Protein AF-A0A5P9CSA2-F1 (afdb_monomer_lite)

Secondary structure (DSSP, 8-state):
-HHHHHHHHHH---HHHIIIIIIHHHHTPPPPSSHHHHHHHHHHHHHHHHHHHTTSSPPPHHHHHHHHHTS-HHHHHHHHHHHHHHTT--SPPP----SS-----HHHHHHHHHHHHHT-GGGTTS---TTS-HHHHHHHHHHHHHHHHHHHHHHHHHHHHH----SSS-GGG---

Organism: NCBI:txid2587862

Foldseek 3Di:
DVLVVVVCVVVVDALLCLQPVQQCVLVVHDQDPDPVVNVVVSVVSSVVSVCVVVVVDDDDPVSLVSSLRSDDPVSSVVSVCVVCVVVVNPDPDPDPDPDLAFDAPVVVLVVLVVQLVVLCVCCPVPDNDPPDDPVSVVSNVVSVVSNVVSVLVRQVSCCSNPVDQDDPHGSVVDDD

Radius of gyration: 23.08 Å; chains: 1; bounding box: 50×44×65 Å

pLDDT: mean 84.75, std 10.42, range [44.0, 93.94]

Sequence (176 aa):
MTVTRQFLTETHLSHQDFAVNLLAPKMGEIEPKDIVDWSRWVGAHKKRVQRYLSLELDMPLKLKWFWISALPNKYATLVKERLNAAQGYTLPLPVLSSCDSVVSGVPELLSASADIAKNLEPAYDGIYDEHDSLEASNKLIDSLLRSAVTYVEEARKVHNGTGATGSDFNVKDFKF

Structure (mmCIF, N/CA/C/O backbone):
data_AF-A0A5P9CSA2-F1
#
_entry.id   AF-A0A5P9CSA2-F1
#
loop_
_atom_site.group_PDB
_atom_site.id
_atom_site.type_symbol
_atom_site.label_atom_id
_atom_site.label_alt_id
_atom_site.label_comp_id
_atom_site.label_asym_id
_atom_site.label_entity_id
_atom_site.label_seq_id
_atom_site.pdbx_PDB_ins_code
_atom_site.Cartn_x
_atom_site.Cartn_y
_atom_site.Cartn_z
_atom_site.occupancy
_atom_site.B_iso_or_equiv
_atom_site.auth_seq_id
_atom_site.auth_comp_id
_atom_site.auth_asym_id
_atom_site.auth_atom_id
_atom_site.pdbx_PDB_model_num
ATOM 1 N N . MET A 1 1 ? -1.362 11.296 -11.277 1.00 76.06 1 MET A N 1
ATOM 2 C CA . MET A 1 1 ? 0.072 11.664 -11.378 1.00 76.06 1 MET A CA 1
ATOM 3 C C . MET A 1 1 ? 0.655 12.271 -10.103 1.00 76.06 1 MET A C 1
ATOM 5 O O . MET A 1 1 ? 1.862 12.193 -9.919 1.00 76.06 1 MET A O 1
ATOM 9 N N . THR A 1 2 ? -0.161 12.800 -9.185 1.00 82.31 2 THR A N 1
ATOM 10 C CA . THR A 1 2 ? 0.289 13.372 -7.899 1.00 82.31 2 THR A CA 1
ATOM 11 C C . THR A 1 2 ? 1.092 12.393 -7.033 1.00 82.31 2 THR A C 1
ATOM 13 O O . THR A 1 2 ? 2.118 12.775 -6.489 1.00 82.31 2 THR A O 1
ATOM 16 N N . VAL A 1 3 ? 0.691 11.116 -6.982 1.00 86.06 3 VAL A N 1
ATOM 17 C CA . VAL A 1 3 ? 1.393 10.071 -6.205 1.00 86.06 3 VAL A CA 1
ATOM 18 C C . VAL A 1 3 ? 2.797 9.788 -6.752 1.00 86.06 3 VAL A C 1
ATOM 20 O O . VAL A 1 3 ? 3.742 9.639 -5.989 1.00 86.06 3 VAL A O 1
ATOM 23 N N . THR A 1 4 ? 2.971 9.765 -8.079 1.00 84.94 4 THR A N 1
ATOM 24 C CA . THR A 1 4 ? 4.303 9.594 -8.682 1.00 84.94 4 THR A CA 1
ATOM 25 C C . THR A 1 4 ? 5.195 10.805 -8.426 1.00 84.94 4 THR A C 1
ATOM 27 O O . THR A 1 4 ? 6.379 10.632 -8.176 1.00 84.94 4 THR A O 1
ATOM 30 N N . ARG A 1 5 ? 4.645 12.028 -8.426 1.00 85.31 5 ARG A N 1
ATOM 31 C CA . ARG A 1 5 ? 5.413 13.226 -8.047 1.00 85.31 5 ARG A CA 1
ATOM 32 C C . ARG A 1 5 ? 5.885 13.147 -6.596 1.00 85.31 5 ARG A C 1
ATOM 34 O O . ARG A 1 5 ? 7.057 13.382 -6.347 1.00 85.31 5 ARG A O 1
ATOM 41 N N . GLN A 1 6 ? 5.003 12.742 -5.682 1.00 87.88 6 GLN A N 1
ATOM 42 C CA . GLN A 1 6 ? 5.350 12.519 -4.278 1.00 87.88 6 GLN A CA 1
ATOM 43 C C . GLN A 1 6 ? 6.488 11.500 -4.131 1.00 87.88 6 GLN A C 1
ATOM 45 O O . GLN A 1 6 ? 7.477 11.788 -3.467 1.00 87.88 6 GLN A O 1
ATOM 50 N N . PHE A 1 7 ? 6.399 10.358 -4.818 1.00 89.56 7 PHE A N 1
ATOM 51 C CA . PHE A 1 7 ? 7.466 9.355 -4.836 1.00 89.56 7 PHE A CA 1
ATOM 52 C C . PHE A 1 7 ? 8.818 9.936 -5.277 1.00 89.56 7 PHE A C 1
ATOM 54 O O . PHE A 1 7 ? 9.828 9.708 -4.615 1.00 89.56 7 PHE A O 1
ATOM 61 N N . LEU A 1 8 ? 8.845 10.701 -6.372 1.00 88.69 8 LEU A N 1
ATOM 62 C CA . LEU A 1 8 ? 10.081 11.294 -6.893 1.00 88.69 8 LEU A CA 1
ATOM 63 C C . LEU A 1 8 ? 10.660 12.347 -5.939 1.00 88.69 8 LEU A C 1
ATOM 65 O O . LEU A 1 8 ? 11.875 12.449 -5.806 1.00 88.69 8 LEU A O 1
ATOM 69 N N . THR A 1 9 ? 9.805 13.094 -5.237 1.00 88.56 9 THR A N 1
ATOM 70 C CA . THR A 1 9 ? 10.233 14.048 -4.208 1.00 88.56 9 THR A CA 1
ATOM 71 C C . THR A 1 9 ? 10.804 13.347 -2.975 1.00 88.56 9 THR A C 1
ATOM 73 O O . THR A 1 9 ? 11.859 13.753 -2.504 1.00 88.56 9 THR A O 1
ATOM 76 N N . GLU A 1 10 ? 10.155 12.289 -2.477 1.00 88.88 10 GLU A N 1
ATOM 77 C CA . GLU A 1 10 ? 10.590 11.555 -1.274 1.00 88.88 10 GLU A CA 1
ATOM 78 C C . GLU A 1 10 ? 11.867 10.733 -1.502 1.00 88.88 10 GLU A C 1
ATOM 80 O O . GLU A 1 10 ? 12.659 10.552 -0.584 1.00 88.88 10 GLU A O 1
ATOM 85 N N . THR A 1 11 ? 12.077 10.225 -2.718 1.00 86.12 11 THR A N 1
ATOM 86 C CA . THR A 1 11 ? 13.238 9.375 -3.048 1.00 86.12 11 THR A CA 1
ATOM 87 C C . THR A 1 11 ? 14.378 10.119 -3.734 1.00 86.12 11 THR A C 1
ATOM 89 O O . THR A 1 11 ? 15.417 9.520 -3.999 1.00 86.12 11 THR A O 1
ATOM 92 N N . HIS A 1 12 ? 14.188 11.406 -4.043 1.00 86.38 12 HIS A N 1
ATOM 93 C CA . HIS A 1 12 ? 15.123 12.236 -4.811 1.00 86.38 12 HIS A CA 1
ATOM 94 C C . HIS A 1 12 ? 15.527 11.653 -6.178 1.00 86.38 12 HIS A C 1
ATOM 96 O O . HIS A 1 12 ? 16.536 12.056 -6.757 1.00 86.38 12 HIS A O 1
ATOM 102 N N . LEU A 1 13 ? 14.731 10.729 -6.723 1.00 88.12 13 LEU A N 1
ATOM 103 C CA . LEU A 1 13 ? 14.958 10.170 -8.050 1.00 88.12 13 LEU A CA 1
ATOM 104 C C . LEU A 1 13 ? 14.627 11.199 -9.127 1.00 88.12 13 LEU A C 1
ATOM 106 O O . LEU A 1 13 ? 13.591 11.872 -9.088 1.00 88.12 13 LEU A O 1
ATOM 110 N N . SER A 1 14 ? 15.484 11.291 -10.142 1.00 89.62 14 SER A N 1
ATOM 111 C CA . SER A 1 14 ? 15.210 12.167 -11.270 1.00 89.62 14 SER A CA 1
ATOM 112 C C . SER A 1 14 ? 14.132 11.574 -12.186 1.00 89.62 14 SER A C 1
ATOM 114 O O . SER A 1 14 ? 13.895 10.364 -12.238 1.00 89.62 14 SER A O 1
ATOM 116 N N . HIS A 1 15 ? 13.496 12.431 -12.991 1.00 87.19 15 HIS A N 1
ATOM 117 C CA . HIS A 1 15 ? 12.570 11.975 -14.038 1.00 87.19 15 HIS A CA 1
ATOM 118 C C . HIS A 1 15 ? 13.246 11.023 -15.032 1.00 87.19 15 HIS A C 1
ATOM 120 O O . HIS A 1 15 ? 12.581 10.164 -15.605 1.00 87.19 15 HIS A O 1
ATOM 126 N N . GLN A 1 16 ? 14.551 11.197 -15.248 1.00 88.75 16 GLN A N 1
ATOM 127 C CA . GLN A 1 16 ? 15.340 10.332 -16.112 1.00 88.75 16 GLN A CA 1
ATOM 128 C C . GLN A 1 16 ? 15.488 8.943 -15.495 1.00 88.75 16 GLN A C 1
ATOM 130 O O . GLN A 1 16 ? 15.208 7.962 -16.177 1.00 88.75 16 GLN A O 1
ATOM 135 N N . ASP A 1 17 ? 15.847 8.865 -14.214 1.00 89.56 17 ASP A N 1
ATOM 136 C CA . ASP A 1 17 ? 16.033 7.586 -13.521 1.00 89.56 17 ASP A CA 1
ATOM 137 C C . ASP A 1 17 ? 14.734 6.792 -13.481 1.00 89.56 17 ASP A C 1
ATOM 139 O O . ASP A 1 17 ? 14.720 5.596 -13.758 1.00 89.56 17 ASP A O 1
ATOM 143 N N . PHE A 1 18 ? 13.611 7.465 -13.229 1.00 91.75 18 PHE A N 1
ATOM 144 C CA . PHE A 1 18 ? 12.307 6.821 -13.308 1.00 91.75 18 PHE A CA 1
ATOM 145 C C . PHE A 1 18 ? 11.988 6.325 -14.722 1.00 91.75 18 PHE A C 1
ATOM 147 O O . PHE A 1 18 ? 11.533 5.196 -14.897 1.00 91.75 18 PHE A O 1
ATOM 154 N N . ALA A 1 19 ? 12.230 7.148 -15.744 1.00 90.38 19 ALA A N 1
ATOM 155 C CA . ALA A 1 19 ? 11.899 6.796 -17.119 1.00 90.38 19 ALA A CA 1
ATOM 156 C C . ALA A 1 19 ? 12.729 5.613 -17.640 1.00 90.38 19 ALA A C 1
ATOM 158 O O . ALA A 1 19 ? 12.184 4.726 -18.293 1.00 90.38 19 ALA A O 1
ATOM 159 N N . VAL A 1 20 ? 14.027 5.607 -17.338 1.00 91.50 20 VAL A N 1
ATOM 160 C CA . VAL A 1 20 ? 15.002 4.660 -17.887 1.00 91.50 20 VAL A CA 1
ATOM 161 C C . VAL A 1 20 ? 15.133 3.412 -17.024 1.00 91.50 20 VAL A C 1
ATOM 163 O O . VAL A 1 20 ? 15.063 2.310 -17.551 1.00 91.50 20 VAL A O 1
ATOM 166 N N . ASN A 1 21 ? 15.273 3.560 -15.706 1.00 89.88 21 ASN A N 1
ATOM 167 C CA . ASN A 1 21 ? 15.612 2.434 -14.831 1.00 89.88 21 ASN A CA 1
ATOM 168 C C . ASN A 1 21 ? 14.375 1.714 -14.284 1.00 89.88 21 ASN A C 1
ATOM 170 O O . ASN A 1 21 ? 14.453 0.542 -13.926 1.00 89.88 21 ASN A O 1
ATOM 174 N N . LEU A 1 22 ? 13.230 2.402 -14.201 1.00 90.50 22 LEU A N 1
ATOM 175 C CA . LEU A 1 22 ? 12.007 1.836 -13.624 1.00 90.50 22 LEU A CA 1
ATOM 176 C C . LEU A 1 22 ? 10.943 1.558 -14.687 1.00 90.50 22 LEU A C 1
ATOM 178 O O . LEU A 1 22 ? 10.386 0.463 -14.722 1.00 90.50 22 LEU A O 1
ATOM 182 N N . LEU A 1 23 ? 10.654 2.522 -15.564 1.00 92.12 23 LEU A N 1
ATOM 183 C CA . LEU A 1 23 ? 9.537 2.425 -16.504 1.00 92.12 23 LEU A CA 1
ATOM 184 C C . LEU A 1 23 ? 9.876 1.647 -17.784 1.00 92.12 23 LEU A C 1
ATOM 186 O O . LEU A 1 23 ? 9.141 0.724 -18.139 1.00 92.12 23 LEU A O 1
ATOM 190 N N . ALA A 1 24 ? 10.963 2.000 -18.475 1.00 90.56 24 ALA A N 1
ATOM 191 C CA . ALA A 1 24 ? 11.343 1.376 -19.746 1.00 90.56 24 ALA A CA 1
ATOM 192 C C . ALA A 1 24 ? 11.477 -0.164 -19.676 1.00 90.56 24 ALA A C 1
ATOM 194 O O . ALA A 1 24 ? 10.921 -0.836 -20.553 1.00 90.56 24 ALA A O 1
ATOM 195 N N . PRO A 1 25 ? 12.065 -0.765 -18.617 1.00 90.50 25 PRO A N 1
ATOM 196 C CA . PRO A 1 25 ? 12.151 -2.220 -18.499 1.00 90.50 25 PRO A CA 1
ATOM 197 C C . PRO A 1 25 ? 10.776 -2.883 -18.377 1.00 90.50 25 PRO A C 1
ATOM 199 O O . PRO A 1 25 ? 10.548 -3.954 -18.932 1.00 90.50 25 PRO A O 1
ATOM 202 N N . LYS A 1 26 ? 9.820 -2.238 -17.693 1.00 89.88 26 LYS A N 1
ATOM 203 C CA . LYS A 1 26 ? 8.446 -2.754 -17.553 1.00 89.88 26 LYS A CA 1
ATOM 204 C C . LYS A 1 26 ? 7.666 -2.697 -18.860 1.00 89.88 26 LYS A C 1
ATOM 206 O O . LYS A 1 26 ? 6.758 -3.496 -19.058 1.00 89.88 26 LYS A O 1
ATOM 211 N N . MET A 1 27 ? 8.026 -1.774 -19.746 1.00 89.06 27 MET A N 1
ATOM 212 C CA . MET A 1 27 ? 7.468 -1.680 -21.094 1.00 89.06 27 MET A CA 1
ATOM 213 C C . MET A 1 27 ? 8.117 -2.660 -22.084 1.00 89.06 27 MET A C 1
ATOM 215 O O . MET A 1 27 ? 7.603 -2.810 -23.191 1.00 89.06 27 MET A O 1
ATOM 219 N N . GLY A 1 28 ? 9.217 -3.320 -21.699 1.00 86.88 28 GLY A N 1
ATOM 220 C CA . GLY A 1 28 ? 10.007 -4.170 -22.590 1.00 86.88 28 GLY A CA 1
ATOM 221 C C . GLY A 1 28 ? 10.794 -3.380 -23.638 1.00 86.88 28 GLY A C 1
ATOM 222 O O . GLY A 1 28 ? 11.083 -3.917 -24.706 1.00 86.88 28 GLY A O 1
ATOM 223 N N . GLU A 1 29 ? 11.100 -2.104 -23.377 1.00 88.12 29 GLU A N 1
ATOM 224 C CA . GLU A 1 29 ? 11.929 -1.311 -24.286 1.00 88.12 29 GLU A CA 1
ATOM 225 C C . GLU A 1 29 ? 13.392 -1.781 -24.220 1.00 88.12 29 GLU A C 1
ATOM 227 O O . GLU A 1 29 ? 13.920 -2.068 -23.145 1.00 88.12 29 GLU A O 1
ATOM 232 N N . ILE A 1 30 ? 14.036 -1.882 -25.384 1.00 86.44 30 ILE A N 1
ATOM 233 C CA . ILE A 1 30 ? 15.411 -2.375 -25.512 1.00 86.44 30 ILE A CA 1
ATOM 234 C C . ILE A 1 30 ? 16.368 -1.189 -25.431 1.00 86.44 30 ILE A C 1
ATOM 236 O O . ILE A 1 30 ? 16.251 -0.239 -26.206 1.00 86.44 30 ILE A O 1
ATOM 240 N N . GLU A 1 31 ? 17.331 -1.271 -24.516 1.00 87.44 31 GLU A N 1
ATOM 241 C CA . GLU A 1 31 ? 18.376 -0.262 -24.373 1.00 87.44 31 GLU A CA 1
ATOM 242 C C . GLU A 1 31 ? 19.346 -0.296 -25.576 1.00 87.44 31 GLU A C 1
ATOM 244 O O . GLU A 1 31 ? 19.844 -1.370 -25.940 1.00 87.44 31 GLU A O 1
ATOM 249 N N . PRO A 1 32 ? 19.632 0.856 -26.215 1.00 87.25 32 PRO A N 1
ATOM 250 C CA . PRO A 1 32 ? 20.616 0.932 -27.288 1.00 87.25 32 PRO A CA 1
ATOM 251 C C . PRO A 1 32 ? 22.033 0.641 -26.785 1.00 87.25 32 PRO A C 1
ATOM 253 O O . PRO A 1 32 ? 22.424 1.083 -25.709 1.00 87.25 32 PRO A O 1
ATOM 256 N N . LYS A 1 33 ? 22.831 -0.053 -27.605 1.00 85.69 33 LYS A N 1
ATOM 257 C CA . LYS A 1 33 ? 24.241 -0.350 -27.294 1.00 85.69 33 LYS A CA 1
ATOM 258 C C . LYS A 1 33 ? 25.202 0.777 -27.679 1.00 85.69 33 LYS A C 1
ATOM 260 O O . LYS A 1 33 ? 26.301 0.837 -27.138 1.00 85.69 33 LYS A O 1
ATOM 265 N N . ASP A 1 34 ? 24.812 1.624 -28.631 1.00 91.50 34 ASP A N 1
ATOM 266 C CA . ASP A 1 34 ? 25.615 2.771 -29.055 1.00 91.50 34 ASP A CA 1
ATOM 267 C C . ASP A 1 34 ? 25.341 3.998 -28.175 1.00 91.50 34 ASP A C 1
ATOM 269 O O . ASP A 1 34 ? 24.199 4.280 -27.813 1.00 91.50 34 ASP A O 1
ATOM 273 N N . ILE A 1 35 ? 26.393 4.754 -27.858 1.00 81.50 35 ILE A N 1
ATOM 274 C CA . ILE A 1 35 ? 26.361 5.891 -26.926 1.00 81.50 35 ILE A CA 1
ATOM 275 C C . ILE A 1 35 ? 25.501 7.038 -27.478 1.00 81.50 35 ILE A C 1
ATOM 277 O O . ILE A 1 35 ? 24.780 7.703 -26.725 1.00 81.50 35 ILE A O 1
ATOM 281 N N . VAL A 1 36 ? 25.552 7.281 -28.792 1.00 81.62 36 VAL A N 1
ATOM 282 C CA . VAL A 1 36 ? 24.782 8.361 -29.432 1.00 81.62 36 VAL A CA 1
ATOM 283 C C . VAL A 1 36 ? 23.290 8.039 -29.407 1.00 81.62 36 VAL A C 1
ATOM 285 O O . VAL A 1 36 ? 22.469 8.895 -29.055 1.00 81.62 36 VAL A O 1
ATOM 288 N N . ASP A 1 37 ? 22.939 6.795 -29.718 1.00 86.31 37 ASP A N 1
ATOM 289 C CA . ASP A 1 37 ? 21.558 6.324 -29.678 1.00 86.31 37 ASP A CA 1
ATOM 290 C C . ASP A 1 37 ? 21.029 6.202 -28.247 1.00 86.31 37 ASP A C 1
ATOM 292 O O . ASP A 1 37 ? 19.866 6.529 -27.999 1.00 86.31 37 ASP A O 1
ATOM 296 N N . TRP A 1 38 ? 21.886 5.852 -27.285 1.00 88.94 38 TRP A N 1
ATOM 297 C CA . TRP A 1 38 ? 21.549 5.837 -25.863 1.00 88.94 38 TRP A CA 1
ATOM 298 C C . TRP A 1 38 ? 21.103 7.219 -25.375 1.00 88.94 38 TRP A C 1
ATOM 300 O O . TRP A 1 38 ? 20.013 7.361 -24.823 1.00 88.94 38 TRP A O 1
ATOM 310 N N . SER A 1 39 ? 21.877 8.273 -25.655 1.00 87.81 39 SER A N 1
ATOM 311 C CA . SER A 1 39 ? 21.542 9.643 -25.230 1.00 87.81 39 SER A CA 1
ATOM 312 C C . SER A 1 39 ? 20.203 10.126 -25.809 1.00 87.81 39 SER A C 1
ATOM 314 O O . SER A 1 39 ? 19.368 10.707 -25.104 1.00 87.81 39 SER A O 1
ATOM 316 N N . ARG A 1 40 ? 19.939 9.821 -27.088 1.00 89.56 40 ARG A N 1
ATOM 317 C CA . ARG A 1 40 ? 18.655 10.130 -27.741 1.00 89.56 40 ARG A CA 1
ATOM 318 C C . ARG A 1 40 ? 17.500 9.355 -27.116 1.00 89.56 40 ARG A C 1
ATOM 320 O O . ARG A 1 40 ? 16.443 9.936 -26.857 1.00 89.56 40 ARG A O 1
ATOM 327 N N . TRP A 1 41 ? 17.703 8.068 -26.858 1.00 91.44 41 TRP A N 1
ATOM 328 C CA . TRP A 1 41 ? 16.710 7.190 -26.253 1.00 91.44 41 TRP A CA 1
ATOM 329 C C . TRP A 1 41 ? 16.346 7.645 -24.833 1.00 91.44 41 TRP A C 1
ATOM 331 O O . TRP A 1 41 ? 15.160 7.809 -24.529 1.00 91.44 41 TRP A O 1
ATOM 341 N N . VAL A 1 42 ? 17.342 7.981 -24.008 1.00 91.44 42 VAL A N 1
ATOM 342 C CA . VAL A 1 42 ? 17.152 8.556 -22.667 1.00 91.44 42 VAL A CA 1
ATOM 343 C C . VAL A 1 42 ? 16.376 9.874 -22.737 1.00 91.44 42 VAL A C 1
ATOM 345 O O . VAL A 1 42 ? 15.401 10.070 -22.004 1.00 91.44 42 VAL A O 1
ATOM 348 N N . GLY A 1 43 ? 16.760 10.776 -23.646 1.00 90.75 43 GLY A N 1
ATOM 349 C CA . GLY A 1 43 ? 16.085 12.061 -23.839 1.00 90.75 43 GLY A CA 1
ATOM 350 C C . GLY A 1 43 ? 14.608 11.907 -24.217 1.00 90.75 43 GLY A C 1
ATOM 351 O O . GLY A 1 43 ? 13.749 12.605 -23.667 1.00 90.75 43 GLY A O 1
ATOM 352 N N . ALA A 1 44 ? 14.292 10.958 -25.102 1.00 90.06 44 ALA A N 1
ATOM 353 C CA . ALA A 1 44 ? 12.921 10.657 -25.505 1.00 90.06 44 ALA A CA 1
ATOM 354 C C . ALA A 1 44 ? 12.074 10.140 -24.329 1.00 90.06 44 ALA A C 1
ATOM 356 O O . ALA A 1 44 ? 10.955 10.618 -24.117 1.00 90.06 44 ALA A O 1
ATOM 357 N N . HIS A 1 45 ? 12.622 9.224 -23.528 1.00 91.25 45 HIS A N 1
ATOM 358 C CA . HIS A 1 45 ? 11.963 8.648 -22.354 1.00 91.25 45 HIS A CA 1
ATOM 359 C C . HIS A 1 45 ? 11.702 9.680 -21.263 1.00 91.25 45 HIS A C 1
ATOM 361 O O . HIS A 1 45 ? 10.570 9.818 -20.788 1.00 91.25 45 HIS A O 1
ATOM 367 N N . LYS A 1 46 ? 12.721 10.474 -20.927 1.00 93.50 46 LYS A N 1
ATOM 368 C CA . LYS A 1 46 ? 12.611 11.581 -19.972 1.00 93.50 46 LYS A CA 1
ATOM 369 C C . LYS A 1 46 ? 11.526 12.570 -20.396 1.00 93.50 46 LYS A C 1
ATOM 371 O O . LYS A 1 46 ? 10.657 12.912 -19.594 1.00 93.50 46 LYS A O 1
ATOM 376 N N . LYS A 1 47 ? 11.535 13.002 -21.664 1.00 92.19 47 LYS A N 1
ATOM 377 C CA . LYS A 1 47 ? 10.547 13.955 -22.196 1.00 92.19 47 LYS A CA 1
ATOM 378 C C . LYS A 1 47 ? 9.135 13.371 -22.179 1.00 92.19 47 LYS A C 1
ATOM 380 O O . LYS A 1 47 ? 8.191 14.068 -21.820 1.00 92.19 47 LYS A O 1
ATOM 385 N N . ARG A 1 48 ? 8.982 12.090 -22.525 1.00 89.81 48 ARG A N 1
ATOM 386 C CA . ARG A 1 48 ? 7.697 11.379 -22.474 1.00 89.81 48 ARG A CA 1
ATOM 387 C C . ARG A 1 48 ? 7.131 11.358 -21.049 1.00 89.81 48 ARG A C 1
ATOM 389 O O . ARG A 1 48 ? 5.989 11.760 -20.851 1.00 89.81 48 ARG A O 1
ATOM 396 N N . VAL A 1 49 ? 7.933 10.957 -20.060 1.00 90.19 49 VAL A N 1
ATOM 397 C CA . VAL A 1 49 ? 7.546 10.961 -18.636 1.00 90.19 49 VAL A CA 1
ATOM 398 C C . VAL A 1 49 ? 7.173 12.364 -18.165 1.00 90.19 49 VAL A C 1
ATOM 400 O O . VAL A 1 49 ? 6.137 12.535 -17.524 1.00 90.19 49 VAL A O 1
ATOM 403 N N . GLN A 1 50 ? 7.964 13.375 -18.526 1.00 90.38 50 GLN A N 1
ATOM 404 C CA . GLN A 1 50 ? 7.699 14.761 -18.149 1.00 90.38 50 GLN A CA 1
ATOM 405 C C . GLN A 1 50 ? 6.337 15.250 -18.656 1.00 90.38 50 GLN A C 1
ATOM 407 O O . GLN A 1 50 ? 5.588 15.813 -17.864 1.00 90.38 50 GLN A O 1
ATOM 412 N N . ARG A 1 51 ? 5.986 14.971 -19.920 1.00 89.88 51 ARG A N 1
ATOM 413 C CA . ARG A 1 51 ? 4.690 15.357 -20.513 1.00 89.88 51 ARG A CA 1
ATOM 414 C C . ARG A 1 51 ? 3.495 14.708 -19.816 1.00 89.88 51 ARG A C 1
ATOM 416 O O . ARG A 1 51 ? 2.460 15.342 -19.640 1.00 89.88 51 ARG A O 1
ATOM 423 N N . TYR A 1 52 ? 3.633 13.455 -19.385 1.00 90.19 52 TYR A N 1
ATOM 424 C CA . TYR A 1 52 ? 2.585 12.793 -18.605 1.00 90.19 52 TYR A CA 1
ATOM 425 C C . TYR A 1 52 ? 2.466 13.363 -17.196 1.00 90.19 52 TYR A C 1
ATOM 427 O O . TYR A 1 52 ? 1.361 13.542 -16.687 1.00 90.19 52 TYR A O 1
ATOM 435 N N . LEU A 1 53 ? 3.595 13.661 -16.551 1.00 87.81 53 LEU A N 1
ATOM 436 C CA . LEU A 1 53 ? 3.586 14.267 -15.227 1.00 87.81 53 LEU A CA 1
ATOM 437 C C . LEU A 1 53 ? 2.989 15.674 -15.267 1.00 87.81 53 LEU A C 1
ATOM 439 O O . LEU A 1 53 ? 2.235 16.002 -14.350 1.00 87.81 53 LEU A O 1
ATOM 443 N N . SER A 1 54 ? 3.291 16.479 -16.293 1.00 86.75 54 SER A N 1
ATOM 444 C CA . SER A 1 54 ? 2.740 17.826 -16.500 1.00 86.75 54 SER A CA 1
ATOM 445 C C . SER A 1 54 ? 1.288 17.848 -16.976 1.00 86.75 54 SER A C 1
ATOM 447 O O . SER A 1 54 ? 0.709 18.925 -17.016 1.00 86.75 54 SER A O 1
ATOM 449 N N . LEU A 1 55 ? 0.685 16.683 -17.249 1.00 83.25 55 LEU A N 1
ATOM 450 C CA . LEU A 1 55 ? -0.674 16.549 -17.793 1.00 83.25 55 LEU A CA 1
ATOM 451 C C . LEU A 1 55 ? -0.839 17.186 -19.186 1.00 83.25 55 LEU A C 1
ATOM 453 O O . LEU A 1 55 ? -1.955 17.431 -19.624 1.00 83.25 55 LEU A O 1
ATOM 457 N N . GLU A 1 56 ? 0.261 17.416 -19.907 1.00 83.75 56 GLU A N 1
ATOM 458 C CA . GLU A 1 56 ? 0.233 17.870 -21.305 1.00 83.75 56 GLU A CA 1
ATOM 459 C C . GLU A 1 56 ? -0.237 16.778 -22.271 1.00 83.75 56 GLU A C 1
ATOM 461 O O . GLU A 1 56 ? -0.611 17.063 -23.408 1.00 83.75 5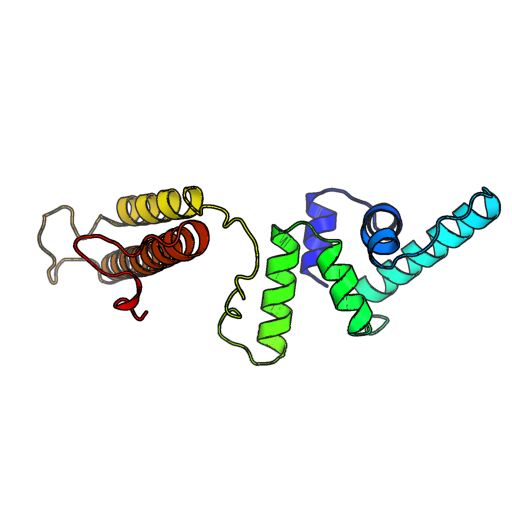6 GLU A O 1
ATOM 466 N N . LEU A 1 57 ? -0.136 15.514 -21.859 1.00 85.81 57 LEU A N 1
ATOM 467 C CA . LEU A 1 57 ? -0.549 14.367 -22.651 1.00 85.81 57 LEU A CA 1
ATOM 468 C C . LEU A 1 57 ? -1.345 13.400 -21.783 1.00 85.81 57 LEU A C 1
ATOM 470 O O . LEU A 1 57 ? -0.908 13.032 -20.690 1.00 85.81 57 LEU A O 1
ATOM 474 N N . ASP A 1 58 ? -2.468 12.927 -22.313 1.00 84.44 58 ASP A N 1
ATOM 475 C CA . ASP A 1 58 ? -3.219 11.852 -21.684 1.00 84.44 58 ASP A CA 1
ATOM 476 C C . ASP A 1 58 ? -2.477 10.526 -21.805 1.00 84.44 58 ASP A C 1
ATOM 478 O O . ASP A 1 58 ? -2.040 10.107 -22.878 1.00 84.44 58 ASP A O 1
ATOM 482 N N . MET A 1 59 ? -2.338 9.842 -20.672 1.00 87.31 59 MET A N 1
ATOM 483 C CA . MET A 1 59 ? -1.660 8.555 -20.625 1.00 87.31 59 MET A CA 1
ATOM 484 C C . MET A 1 59 ? -2.582 7.435 -21.124 1.00 87.31 59 MET A C 1
ATOM 486 O O . MET A 1 59 ? -3.638 7.214 -20.516 1.00 87.31 59 MET A O 1
ATOM 490 N N . PRO A 1 60 ? -2.176 6.654 -22.144 1.00 88.25 60 PRO A N 1
ATOM 491 C CA . PRO A 1 60 ? -2.926 5.480 -22.576 1.00 88.25 60 PRO A CA 1
ATOM 492 C C . PRO A 1 60 ? -3.095 4.467 -21.439 1.00 88.25 60 PRO A C 1
ATOM 494 O O . PRO A 1 60 ? -2.179 4.263 -20.640 1.00 88.25 60 PRO A O 1
ATOM 497 N N . LEU A 1 61 ? -4.234 3.771 -21.390 1.00 83.44 61 LEU A N 1
ATOM 498 C CA . LEU A 1 61 ? -4.540 2.824 -20.309 1.00 83.44 61 LEU A CA 1
ATOM 499 C C . LEU A 1 61 ? -3.477 1.725 -20.162 1.00 83.44 61 LEU A C 1
ATOM 501 O O . LEU A 1 61 ? -3.039 1.440 -19.052 1.00 83.44 61 LEU A O 1
ATOM 505 N N . LYS A 1 62 ? -3.003 1.157 -21.279 1.00 85.88 62 LYS A N 1
ATOM 506 C CA . LYS A 1 62 ? -1.926 0.153 -21.280 1.00 85.88 62 LYS A CA 1
ATOM 507 C C . LYS A 1 62 ? -0.661 0.674 -20.585 1.00 85.88 62 LYS A C 1
ATOM 509 O O . LYS A 1 62 ? -0.040 -0.044 -19.810 1.00 85.88 62 LYS A O 1
ATOM 514 N N . LEU A 1 63 ? -0.317 1.941 -20.819 1.00 88.25 63 LEU A N 1
ATOM 515 C CA . LEU A 1 63 ? 0.854 2.568 -20.216 1.00 88.25 63 LEU A CA 1
ATOM 516 C C . LEU A 1 63 ? 0.663 2.846 -18.720 1.00 88.25 63 LEU A C 1
ATOM 518 O O . LEU A 1 63 ? 1.622 2.714 -17.965 1.00 88.25 63 LEU A O 1
ATOM 522 N N . LYS A 1 64 ? -0.562 3.155 -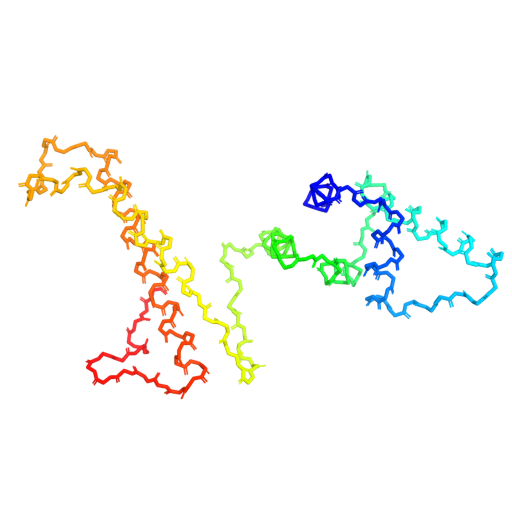18.272 1.00 89.25 64 LYS A N 1
ATOM 523 C CA . LYS A 1 64 ? -0.868 3.327 -16.840 1.00 89.25 64 LYS A CA 1
ATOM 524 C C . LYS A 1 64 ? -0.516 2.077 -16.034 1.00 89.25 64 LYS A C 1
ATOM 526 O O . LYS A 1 64 ? 0.027 2.199 -14.942 1.00 89.25 64 LYS A O 1
ATOM 531 N N . TRP A 1 65 ? -0.762 0.884 -16.573 1.00 89.00 65 TRP A N 1
ATOM 532 C CA . TRP A 1 65 ? -0.436 -0.367 -15.882 1.00 89.00 65 TRP A CA 1
ATOM 533 C C . TRP A 1 65 ? 1.069 -0.618 -15.779 1.00 89.00 65 TRP A C 1
ATOM 535 O O . TRP A 1 65 ? 1.549 -0.953 -14.695 1.00 89.00 65 TRP A O 1
ATOM 545 N N . PHE A 1 66 ? 1.829 -0.369 -16.850 1.00 91.81 66 PHE A N 1
ATOM 546 C CA . PHE A 1 66 ? 3.295 -0.421 -16.784 1.00 91.81 66 PHE A CA 1
ATOM 547 C C . PHE A 1 66 ? 3.847 0.602 -15.791 1.00 91.81 66 PHE A C 1
ATOM 549 O O . PHE A 1 66 ? 4.710 0.273 -14.981 1.00 91.81 66 PHE A O 1
ATOM 556 N N . TRP A 1 67 ? 3.278 1.806 -15.778 1.00 92.25 67 TRP A N 1
ATOM 557 C CA . TRP A 1 67 ? 3.635 2.858 -14.834 1.00 92.25 67 TRP A CA 1
ATOM 558 C C . TRP A 1 67 ? 3.390 2.455 -13.381 1.00 92.25 67 TRP A C 1
ATOM 560 O O . TRP A 1 67 ? 4.257 2.647 -12.535 1.00 92.25 67 TRP A O 1
ATOM 570 N N . ILE A 1 68 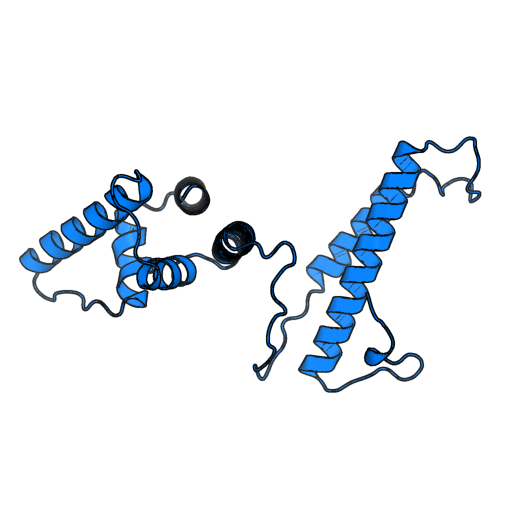? 2.234 1.857 -13.085 1.00 91.50 68 ILE A N 1
ATOM 571 C CA . ILE A 1 68 ? 1.916 1.335 -11.751 1.00 91.50 68 ILE A CA 1
ATOM 572 C C . ILE A 1 68 ? 2.908 0.235 -11.356 1.00 91.50 68 ILE A C 1
ATOM 574 O O . ILE A 1 68 ? 3.378 0.228 -10.224 1.00 91.50 68 ILE A O 1
ATOM 578 N N . SER A 1 69 ? 3.264 -0.664 -12.278 1.00 89.38 69 SER A N 1
ATOM 579 C CA . SER A 1 69 ? 4.218 -1.754 -12.015 1.00 89.38 69 SER A CA 1
ATOM 580 C C . SER A 1 69 ? 5.670 -1.296 -11.820 1.00 89.38 69 SER A C 1
ATOM 582 O O . SER A 1 69 ? 6.488 -2.053 -11.299 1.00 89.38 69 SER A O 1
ATOM 584 N N . ALA A 1 70 ? 5.996 -0.079 -12.260 1.00 91.38 70 ALA A N 1
ATOM 585 C CA . ALA A 1 70 ? 7.306 0.543 -12.090 1.00 91.38 70 ALA A CA 1
ATOM 586 C C . ALA A 1 70 ? 7.454 1.252 -10.730 1.00 91.38 70 ALA A C 1
ATOM 588 O O . ALA A 1 70 ? 8.560 1.631 -10.351 1.00 91.38 70 ALA A O 1
ATOM 589 N N . LEU A 1 71 ? 6.353 1.453 -9.997 1.00 90.31 71 LEU A N 1
ATOM 590 C CA . LEU A 1 71 ? 6.359 2.091 -8.683 1.00 90.31 71 LEU A CA 1
ATOM 591 C C . LEU A 1 71 ? 6.571 1.059 -7.563 1.00 90.31 71 LEU A C 1
ATOM 593 O O . LEU A 1 71 ? 6.080 -0.066 -7.667 1.00 90.31 71 LEU A O 1
ATOM 597 N N . PRO A 1 72 ? 7.215 1.442 -6.444 1.00 88.19 72 PRO A N 1
ATOM 598 C CA . PRO A 1 72 ? 7.244 0.607 -5.246 1.00 88.19 72 PRO A CA 1
ATOM 599 C C . PRO A 1 72 ? 5.832 0.331 -4.715 1.00 88.19 72 PRO A C 1
ATOM 601 O O . PRO A 1 72 ? 4.955 1.193 -4.826 1.00 88.19 72 PRO A O 1
ATOM 604 N N . ASN A 1 73 ? 5.636 -0.828 -4.071 1.00 83.69 73 ASN A N 1
ATOM 605 C CA . ASN A 1 73 ? 4.323 -1.327 -3.632 1.00 83.69 73 ASN A CA 1
ATOM 606 C C . ASN A 1 73 ? 3.466 -0.267 -2.922 1.00 83.69 73 ASN A C 1
ATOM 608 O O . ASN A 1 73 ? 2.316 -0.077 -3.304 1.00 83.69 73 ASN A O 1
ATOM 612 N N . LYS A 1 74 ? 4.042 0.491 -1.977 1.00 86.62 74 LYS A N 1
ATOM 613 C CA . LYS A 1 74 ? 3.349 1.581 -1.261 1.00 86.62 74 LYS A CA 1
ATOM 614 C C . LYS A 1 74 ? 2.660 2.568 -2.215 1.00 86.62 74 LYS A C 1
ATOM 616 O O . LYS A 1 74 ? 1.490 2.889 -2.047 1.00 86.62 74 LYS A O 1
ATOM 621 N N . TYR A 1 75 ? 3.370 3.040 -3.238 1.00 88.44 75 TYR A N 1
ATOM 622 C CA . TYR A 1 75 ? 2.851 4.028 -4.188 1.00 88.44 75 TYR A CA 1
ATOM 623 C C . TYR A 1 75 ? 1.993 3.391 -5.277 1.00 88.44 75 TYR A C 1
ATOM 625 O O . TYR A 1 75 ? 1.015 3.993 -5.719 1.00 88.44 75 TYR A O 1
ATOM 633 N N . ALA A 1 76 ? 2.340 2.176 -5.705 1.00 87.19 76 ALA A N 1
ATOM 634 C CA . ALA A 1 76 ? 1.559 1.420 -6.673 1.00 87.19 76 ALA A CA 1
ATOM 635 C C . ALA A 1 76 ? 0.138 1.155 -6.152 1.00 87.19 76 ALA A C 1
ATOM 637 O O . ALA A 1 76 ? -0.823 1.369 -6.891 1.00 87.19 76 ALA A O 1
ATOM 638 N N . THR A 1 77 ? -0.004 0.765 -4.881 1.00 85.25 77 THR A N 1
ATOM 639 C CA . THR A 1 77 ? -1.303 0.555 -4.224 1.00 85.25 77 THR A CA 1
ATOM 640 C C . THR A 1 77 ? -2.125 1.840 -4.197 1.00 85.25 77 THR A C 1
ATOM 642 O O . THR A 1 77 ? -3.242 1.843 -4.704 1.00 85.25 77 THR A O 1
ATOM 645 N N . LEU A 1 78 ? -1.541 2.964 -3.768 1.00 85.94 78 LEU A N 1
ATOM 646 C CA . LEU A 1 78 ? -2.226 4.264 -3.758 1.00 85.94 78 LEU A CA 1
ATOM 647 C C . LEU A 1 78 ? -2.707 4.704 -5.151 1.00 85.94 78 LEU A C 1
ATOM 649 O O . LEU A 1 78 ? -3.777 5.298 -5.297 1.00 85.94 78 LEU A O 1
ATOM 653 N N . VAL A 1 79 ? -1.924 4.445 -6.206 1.00 87.56 79 VAL A N 1
ATOM 654 C CA . VAL A 1 79 ? -2.350 4.754 -7.582 1.00 87.56 79 VAL A CA 1
ATOM 655 C C . VAL A 1 79 ? -3.483 3.829 -8.028 1.00 87.56 79 VAL A C 1
ATOM 657 O O . VAL A 1 79 ? -4.418 4.312 -8.668 1.00 87.56 79 VAL A O 1
ATOM 660 N N . LYS A 1 80 ? -3.431 2.535 -7.685 1.00 85.94 80 LYS A N 1
ATOM 661 C CA . LYS A 1 80 ? -4.499 1.569 -7.988 1.00 85.94 80 LYS A CA 1
ATOM 662 C C . LYS A 1 80 ? -5.802 1.929 -7.283 1.00 85.94 80 LYS A C 1
ATOM 664 O O . LYS A 1 80 ? -6.833 1.959 -7.939 1.00 85.94 80 LYS A O 1
ATOM 669 N N . GLU A 1 81 ? -5.759 2.274 -6.000 1.00 83.31 81 GLU A N 1
ATOM 670 C CA . GLU A 1 81 ? -6.931 2.721 -5.237 1.00 83.31 81 GLU A CA 1
ATOM 671 C C . GLU A 1 81 ? -7.588 3.939 -5.884 1.00 83.31 81 GLU A C 1
ATOM 673 O O . GLU A 1 81 ? -8.791 3.939 -6.127 1.00 83.31 81 GLU A O 1
ATOM 678 N N . ARG A 1 82 ? -6.796 4.952 -6.261 1.00 84.44 82 ARG A N 1
ATOM 679 C CA . ARG A 1 82 ? -7.318 6.139 -6.957 1.00 84.44 82 ARG A CA 1
ATOM 680 C C . ARG A 1 82 ? -7.897 5.809 -8.330 1.00 84.44 82 ARG A C 1
ATOM 682 O O . ARG A 1 82 ? -8.880 6.423 -8.731 1.00 84.44 82 ARG A O 1
ATOM 689 N N . LEU A 1 83 ? -7.284 4.878 -9.062 1.00 83.38 83 LEU A N 1
ATOM 690 C CA . LEU A 1 83 ? -7.785 4.436 -10.364 1.00 83.38 83 LEU A CA 1
ATOM 691 C C . LEU A 1 83 ? -9.118 3.692 -10.215 1.00 83.38 83 LEU A C 1
ATOM 693 O O . LEU A 1 83 ? -10.045 3.961 -10.973 1.00 83.38 83 LEU A O 1
ATOM 697 N N . ASN A 1 84 ? -9.216 2.811 -9.221 1.00 78.88 84 ASN A N 1
ATOM 698 C CA . ASN A 1 84 ? -10.420 2.052 -8.899 1.00 78.88 84 ASN A CA 1
ATOM 699 C C . ASN A 1 84 ? -11.551 2.988 -8.449 1.00 78.88 84 ASN A C 1
ATOM 701 O O . ASN A 1 84 ? -12.654 2.913 -8.987 1.00 78.88 84 ASN A O 1
ATOM 705 N N . ALA A 1 85 ? -11.254 3.942 -7.561 1.00 78.19 85 ALA A N 1
ATOM 706 C CA . ALA A 1 85 ? -12.200 4.967 -7.129 1.00 78.19 85 ALA A CA 1
ATOM 707 C C . ALA A 1 85 ? -12.710 5.811 -8.308 1.00 78.19 85 ALA A C 1
ATOM 709 O O . ALA A 1 85 ? -13.908 6.056 -8.424 1.00 78.19 85 ALA A O 1
ATOM 710 N N . ALA A 1 86 ? -11.826 6.197 -9.237 1.00 78.75 86 ALA A N 1
ATOM 711 C CA . ALA A 1 86 ? -12.213 6.922 -10.449 1.00 78.75 86 ALA A CA 1
ATOM 712 C C . ALA A 1 86 ? -13.094 6.093 -11.405 1.00 78.75 86 ALA A C 1
ATOM 714 O O . ALA A 1 86 ? -13.797 6.662 -12.235 1.00 78.75 86 ALA A O 1
ATOM 715 N N . GLN A 1 87 ? -13.061 4.763 -11.298 1.00 77.56 87 GLN A N 1
ATOM 716 C CA . GLN A 1 87 ? -13.917 3.839 -12.047 1.00 77.56 87 GLN A CA 1
ATOM 717 C C . GLN A 1 87 ? -15.220 3.489 -11.306 1.00 77.56 87 GLN A C 1
ATOM 719 O O . GLN A 1 87 ? -15.992 2.672 -11.799 1.00 77.56 87 GLN A O 1
ATOM 724 N N . GLY A 1 88 ? -15.483 4.104 -10.149 1.00 71.69 88 GLY A N 1
ATOM 725 C CA . GLY A 1 88 ? -16.690 3.869 -9.355 1.00 71.69 88 GLY A CA 1
ATOM 726 C C . GLY A 1 88 ? -16.586 2.705 -8.367 1.00 71.69 88 GLY A C 1
ATOM 727 O O . GLY A 1 88 ? -17.559 2.418 -7.674 1.00 71.69 88 GLY A O 1
ATOM 728 N N . TYR A 1 89 ? -15.422 2.059 -8.245 1.00 69.00 89 TYR A N 1
ATOM 729 C CA . TYR A 1 89 ? -15.187 1.070 -7.193 1.00 69.00 89 TYR A CA 1
ATOM 730 C C . TYR A 1 89 ? -14.888 1.791 -5.877 1.00 69.00 89 TYR A C 1
ATOM 732 O O . TYR A 1 89 ? -13.802 2.332 -5.682 1.00 69.00 89 TYR A O 1
ATOM 740 N N . THR A 1 90 ? -15.869 1.819 -4.975 1.00 61.06 90 THR A N 1
ATOM 741 C CA . THR A 1 90 ? -15.739 2.433 -3.640 1.00 61.06 90 THR A CA 1
ATOM 742 C C . THR A 1 90 ? -15.088 1.496 -2.623 1.00 61.06 90 THR A C 1
ATOM 744 O O . THR A 1 90 ? -14.581 1.949 -1.603 1.00 61.06 90 THR A O 1
ATOM 747 N N . LEU A 1 91 ? -15.089 0.193 -2.914 1.00 56.69 91 LEU A N 1
ATOM 748 C CA . LEU A 1 91 ?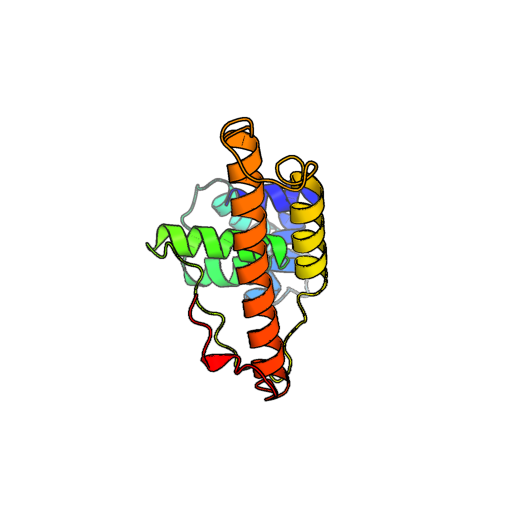 -14.478 -0.848 -2.096 1.00 56.69 91 LEU A CA 1
ATOM 749 C C . LEU A 1 91 ? -13.186 -1.344 -2.764 1.00 56.69 91 LEU A C 1
ATOM 751 O O . LEU A 1 91 ? -13.137 -1.431 -3.998 1.00 56.69 91 LEU A O 1
ATOM 755 N N . PRO A 1 92 ? -12.135 -1.669 -1.987 1.00 57.16 92 PRO A N 1
ATOM 756 C CA . PRO A 1 92 ? -10.930 -2.280 -2.532 1.00 57.16 92 PRO A CA 1
ATOM 757 C C . PRO A 1 92 ? -11.295 -3.569 -3.276 1.00 57.16 92 PRO A C 1
ATOM 759 O O . PRO A 1 92 ? -12.098 -4.372 -2.802 1.00 57.16 92 PRO A O 1
ATOM 762 N N . LEU A 1 93 ? -10.720 -3.752 -4.470 1.00 53.16 93 LEU A N 1
ATOM 763 C CA . LEU A 1 93 ? -10.930 -4.979 -5.235 1.00 53.16 93 LEU A CA 1
ATOM 764 C C . LEU A 1 93 ? -10.450 -6.172 -4.396 1.00 53.16 93 LEU A C 1
ATOM 766 O O . LEU A 1 93 ? -9.346 -6.102 -3.844 1.00 53.16 93 LEU A O 1
ATOM 770 N N . PRO A 1 94 ? -11.229 -7.265 -4.318 1.00 51.16 94 PRO A N 1
ATOM 771 C CA . PRO A 1 94 ? -10.795 -8.463 -3.622 1.00 51.16 94 PRO A CA 1
ATOM 772 C C . PRO A 1 94 ? -9.490 -8.948 -4.251 1.00 51.16 94 PRO A C 1
ATOM 774 O O . PRO A 1 94 ? -9.375 -9.075 -5.473 1.00 51.16 94 PRO A O 1
ATOM 777 N N . VAL A 1 95 ? -8.484 -9.190 -3.415 1.00 55.28 95 VAL A N 1
ATOM 778 C CA . VAL A 1 95 ? -7.220 -9.770 -3.865 1.00 55.28 95 VAL A CA 1
ATOM 779 C C . VAL A 1 95 ? -7.522 -11.195 -4.323 1.00 55.28 95 VAL A C 1
ATOM 781 O O . VAL A 1 95 ? -7.782 -12.071 -3.503 1.00 55.28 95 VAL A O 1
ATOM 784 N N . LEU A 1 96 ? -7.538 -11.419 -5.640 1.00 49.34 96 LEU A N 1
ATOM 785 C CA . LEU A 1 96 ? -7.703 -12.751 -6.218 1.00 49.34 96 LEU A CA 1
ATOM 786 C C . LEU A 1 96 ? -6.446 -13.570 -5.898 1.00 49.34 96 LEU A C 1
ATOM 788 O O . LEU A 1 96 ? -5.385 -13.381 -6.492 1.00 49.34 96 LEU A O 1
ATOM 792 N N . SER A 1 97 ? -6.561 -14.439 -4.900 1.00 48.00 97 SER A N 1
ATOM 793 C CA . SER A 1 97 ? -5.500 -15.303 -4.395 1.00 48.00 97 SER A CA 1
ATOM 794 C C . SER A 1 97 ? -5.308 -16.515 -5.304 1.00 48.00 97 SER A C 1
ATOM 796 O O . SER A 1 97 ? -5.887 -17.575 -5.082 1.00 48.00 97 SER A O 1
ATOM 798 N N . SER A 1 98 ? -4.472 -16.361 -6.324 1.00 44.00 98 SER A N 1
ATOM 799 C CA . SER A 1 98 ? -3.800 -17.478 -6.990 1.00 44.00 98 SER A CA 1
ATOM 800 C C . SER A 1 98 ? -2.287 -17.277 -6.882 1.00 44.00 98 SER A C 1
ATOM 802 O O . SER A 1 98 ? -1.646 -16.894 -7.857 1.00 44.00 98 SER A O 1
ATOM 804 N N . CYS A 1 99 ? -1.727 -17.455 -5.684 1.00 45.50 99 CYS A N 1
ATOM 805 C CA . CYS A 1 99 ? -0.280 -17.485 -5.455 1.00 45.50 99 CYS A CA 1
ATOM 806 C C . CYS A 1 99 ? 0.034 -18.465 -4.320 1.00 45.50 99 CYS A C 1
ATOM 808 O O . CYS A 1 99 ? -0.586 -18.390 -3.263 1.00 45.50 99 CYS A O 1
ATOM 810 N N . ASP A 1 100 ? 1.034 -19.321 -4.529 1.00 52.19 100 ASP A N 1
ATOM 811 C CA . ASP A 1 100 ? 1.492 -20.405 -3.640 1.00 52.19 100 ASP A CA 1
ATOM 812 C C . ASP A 1 100 ? 2.021 -19.950 -2.261 1.00 52.19 100 ASP A C 1
ATOM 814 O O . ASP A 1 100 ? 2.497 -20.757 -1.467 1.00 52.19 100 ASP A O 1
ATOM 818 N N . SER A 1 101 ? 1.975 -18.651 -1.958 1.00 52.59 101 SER A N 1
ATOM 819 C CA . SER A 1 101 ? 2.312 -18.104 -0.644 1.00 52.59 101 SER A CA 1
ATOM 820 C C . SER A 1 101 ? 1.554 -16.803 -0.378 1.00 52.59 101 SER A C 1
ATOM 822 O O . SER A 1 101 ? 1.411 -15.946 -1.253 1.00 52.59 101 SER A O 1
ATOM 824 N N . VAL A 1 102 ? 1.062 -16.661 0.853 1.00 61.81 102 VAL A N 1
ATOM 825 C CA . VAL A 1 102 ? 0.362 -15.468 1.339 1.00 61.81 102 VAL A CA 1
ATOM 826 C C . VAL A 1 102 ? 1.255 -14.774 2.365 1.00 61.81 102 VAL A C 1
ATOM 828 O O . VAL A 1 102 ? 1.716 -15.400 3.316 1.00 61.81 102 VAL A O 1
ATOM 831 N N . VAL A 1 103 ? 1.524 -13.482 2.159 1.00 71.12 103 VAL A N 1
ATOM 832 C CA . VAL A 1 103 ? 2.329 -12.665 3.081 1.00 71.12 103 VAL A CA 1
ATOM 833 C C . VAL A 1 103 ? 1.509 -12.364 4.335 1.00 71.12 103 VAL A C 1
ATOM 835 O O . VAL A 1 103 ? 0.377 -11.892 4.232 1.00 71.12 103 VAL A O 1
ATOM 838 N N . SER A 1 104 ? 2.086 -12.620 5.508 1.00 73.56 104 SER A N 1
ATOM 839 C CA . SER A 1 104 ? 1.451 -12.315 6.792 1.00 73.56 104 SER A CA 1
ATOM 840 C C . SER A 1 104 ? 1.383 -10.805 7.044 1.00 73.56 104 SER A C 1
ATOM 842 O O . SER A 1 104 ? 2.340 -10.084 6.766 1.00 73.56 104 SER A O 1
ATOM 844 N N . GLY A 1 105 ? 0.260 -10.339 7.590 1.00 80.88 105 GLY A N 1
ATOM 845 C CA . GLY A 1 105 ? 0.026 -8.969 8.049 1.00 80.88 105 GLY A CA 1
ATOM 846 C C . GLY A 1 105 ? 0.210 -8.778 9.558 1.00 80.88 105 GLY A C 1
ATOM 847 O O . GLY A 1 105 ? -0.515 -8.006 10.181 1.00 80.88 105 GLY A O 1
ATOM 848 N N . VAL A 1 106 ? 1.149 -9.499 10.183 1.00 83.81 106 VAL A N 1
ATOM 849 C CA . VAL A 1 106 ? 1.493 -9.316 11.608 1.00 83.81 106 VAL A CA 1
ATOM 850 C C . VAL A 1 106 ? 1.805 -7.854 11.978 1.00 83.81 106 VAL A C 1
ATOM 852 O O . VAL A 1 106 ? 1.344 -7.421 13.035 1.00 83.81 106 VAL A O 1
ATOM 855 N N . PRO A 1 107 ? 2.535 -7.056 11.172 1.00 85.62 107 PRO A N 1
ATOM 856 C CA . PRO A 1 107 ? 2.742 -5.642 11.489 1.00 85.62 107 PRO A CA 1
ATOM 857 C C . PRO A 1 107 ? 1.429 -4.857 11.615 1.00 85.62 107 PRO A C 1
ATOM 859 O O . PRO A 1 107 ? 1.270 -4.063 12.542 1.00 85.62 107 PRO A O 1
ATOM 862 N N . GLU A 1 108 ? 0.472 -5.107 10.722 1.00 85.25 108 GLU A N 1
ATOM 863 C CA . GLU A 1 108 ? -0.849 -4.483 10.733 1.00 85.25 108 GLU A CA 1
ATOM 864 C C . GLU A 1 108 ? -1.672 -4.925 11.949 1.00 85.25 108 GLU A C 1
ATOM 866 O O . GLU A 1 108 ? -2.338 -4.092 12.563 1.00 85.25 108 GLU A O 1
ATOM 871 N N . LEU A 1 109 ? -1.570 -6.197 12.356 1.00 88.06 109 LEU A N 1
ATOM 872 C CA . LEU A 1 109 ? -2.175 -6.694 13.596 1.00 88.06 109 LEU A CA 1
ATOM 873 C C . LEU A 1 109 ? -1.634 -5.974 14.832 1.00 88.06 109 LEU A C 1
ATOM 875 O O . LEU A 1 109 ? -2.401 -5.543 15.690 1.00 88.06 109 LEU A O 1
ATOM 879 N N . LEU A 1 110 ? -0.312 -5.830 14.924 1.00 89.38 110 LEU A N 1
ATOM 880 C CA . LEU A 1 110 ? 0.328 -5.155 16.051 1.00 89.38 110 LEU A CA 1
ATOM 881 C C . LEU A 1 110 ? -0.055 -3.674 16.106 1.00 89.38 110 LEU A C 1
ATOM 883 O O . LEU A 1 110 ? -0.315 -3.154 17.191 1.00 89.38 110 LEU A O 1
ATOM 887 N N . SER A 1 111 ? -0.138 -3.013 14.949 1.00 88.69 111 SER A N 1
ATOM 888 C CA . SER A 1 111 ? -0.609 -1.628 14.867 1.00 88.69 111 SER A CA 1
ATOM 889 C C . SER A 1 111 ? -2.060 -1.500 15.327 1.00 88.69 111 SER A C 1
ATOM 891 O O . SER A 1 111 ? -2.364 -0.604 16.106 1.00 88.69 111 SER A O 1
ATOM 893 N N . ALA A 1 112 ? -2.943 -2.405 14.898 1.00 89.44 112 ALA A N 1
ATOM 894 C CA . ALA A 1 112 ? -4.354 -2.381 15.276 1.00 89.44 112 ALA A CA 1
ATOM 895 C C . ALA A 1 112 ? -4.544 -2.569 16.796 1.00 89.44 112 ALA A C 1
ATOM 897 O O . ALA A 1 112 ? -5.274 -1.813 17.437 1.00 89.44 112 ALA A O 1
ATOM 898 N N . SER A 1 113 ? -3.800 -3.498 17.405 1.00 90.88 113 SER A N 1
ATOM 899 C CA . SER A 1 113 ? -3.768 -3.673 18.865 1.00 90.88 113 SER A CA 1
ATOM 900 C C . SER A 1 113 ? -3.259 -2.434 19.603 1.00 90.88 113 SER A C 1
ATOM 902 O O . SER A 1 113 ? -3.802 -2.064 20.644 1.00 90.88 113 SER A O 1
ATOM 904 N N . ALA A 1 114 ? -2.218 -1.783 19.075 1.00 91.50 114 ALA A N 1
ATOM 905 C CA . ALA A 1 114 ? -1.682 -0.557 19.656 1.00 91.50 114 ALA A CA 1
ATOM 906 C C . ALA A 1 114 ? -2.688 0.605 19.572 1.00 91.50 114 ALA A C 1
ATOM 908 O O . ALA A 1 114 ? -2.801 1.383 20.521 1.00 91.50 114 ALA A O 1
ATOM 909 N N . ASP A 1 115 ? -3.449 0.696 18.479 1.00 90.19 115 ASP A N 1
ATOM 910 C CA . ASP A 1 115 ? -4.494 1.706 18.301 1.00 90.19 115 ASP A CA 1
ATOM 911 C C . ASP A 1 115 ? -5.638 1.529 19.310 1.00 90.19 115 ASP A C 1
ATOM 913 O O . ASP A 1 115 ? -6.107 2.523 19.866 1.00 90.19 115 ASP A O 1
ATOM 917 N N . ILE A 1 116 ? -6.040 0.289 19.626 1.00 93.00 116 ILE A N 1
ATOM 918 C CA . ILE A 1 116 ? -6.986 0.032 20.728 1.00 93.00 116 ILE A CA 1
ATOM 919 C C . ILE A 1 116 ? -6.399 0.549 22.038 1.00 93.00 116 ILE A C 1
ATOM 921 O O . ILE A 1 116 ? -7.037 1.357 22.706 1.00 93.00 116 ILE A O 1
ATOM 925 N N . ALA A 1 117 ? -5.179 0.122 22.384 1.00 92.94 117 ALA A N 1
ATOM 926 C CA . ALA A 1 117 ? -4.539 0.479 23.650 1.00 92.94 117 ALA A CA 1
ATOM 927 C C . ALA A 1 117 ? -4.436 2.000 23.851 1.00 92.94 117 ALA A C 1
ATOM 929 O O . ALA A 1 117 ? -4.598 2.494 24.964 1.00 92.94 117 ALA A O 1
ATOM 930 N N . LYS A 1 118 ? -4.214 2.749 22.767 1.00 91.94 118 LYS A N 1
ATOM 931 C CA . LYS A 1 118 ? -4.151 4.214 22.777 1.00 91.94 118 LYS A CA 1
ATOM 932 C C . LYS A 1 118 ? -5.495 4.883 23.088 1.00 91.94 118 LYS A C 1
ATOM 934 O O . LYS A 1 118 ? -5.498 5.991 23.615 1.00 91.94 118 LYS A O 1
ATOM 939 N N . ASN A 1 119 ? -6.607 4.234 22.758 1.00 92.50 119 ASN A N 1
ATOM 940 C CA . ASN A 1 119 ? -7.953 4.796 22.857 1.00 92.50 119 ASN A CA 1
ATOM 941 C C . ASN A 1 119 ? -8.782 4.169 23.996 1.00 92.50 119 ASN A C 1
ATOM 943 O O . ASN A 1 119 ? -9.997 4.317 24.005 1.00 92.50 119 ASN A O 1
ATOM 947 N N . LEU A 1 120 ? -8.149 3.488 24.963 1.00 92.56 120 LEU A N 1
ATOM 948 C CA . LEU A 1 120 ? -8.818 2.832 26.102 1.00 92.56 120 LEU A CA 1
ATOM 949 C C . LEU A 1 120 ? -9.344 3.785 27.188 1.00 92.56 120 LEU A C 1
ATOM 951 O O . LEU A 1 120 ? -9.900 3.306 28.170 1.00 92.56 120 LEU A O 1
ATOM 955 N N . GLU A 1 121 ? -9.188 5.102 27.031 1.00 91.31 121 GLU A N 1
ATOM 956 C CA . GLU A 1 121 ? -9.651 6.101 28.007 1.00 91.31 121 GLU A CA 1
ATOM 957 C C . GLU A 1 121 ? -11.098 5.872 28.501 1.00 91.31 121 GLU A C 1
ATOM 959 O O . GLU A 1 121 ? -11.274 5.849 29.718 1.00 91.31 121 GLU A O 1
ATOM 964 N N . PRO A 1 122 ? -12.097 5.583 27.634 1.00 89.69 122 PRO A N 1
ATOM 965 C CA . PRO A 1 122 ? -13.483 5.322 28.057 1.00 89.69 122 PRO A CA 1
ATOM 966 C C . PRO A 1 122 ? -13.690 4.010 28.828 1.00 89.69 122 PRO A C 1
ATOM 968 O O . PRO A 1 122 ? -14.812 3.636 29.120 1.00 89.69 122 PRO A O 1
ATOM 971 N N . ALA A 1 123 ? -12.641 3.214 29.039 1.00 89.50 123 ALA A N 1
ATOM 972 C CA . ALA A 1 123 ? -12.725 1.914 29.700 1.00 89.50 123 ALA A CA 1
ATOM 973 C C . ALA A 1 123 ? -11.937 1.869 31.020 1.00 89.50 123 ALA A C 1
ATOM 975 O O . ALA A 1 123 ? -11.831 0.805 31.632 1.00 89.50 123 ALA A O 1
ATOM 976 N N . TYR A 1 124 ? -11.322 2.979 31.444 1.00 90.12 124 TYR A N 1
ATOM 977 C CA . TYR A 1 124 ? -10.405 3.001 32.591 1.00 90.12 124 TYR A CA 1
ATOM 978 C C . TYR A 1 124 ? -11.085 2.818 33.947 1.00 90.12 124 TYR A C 1
ATOM 980 O O . TYR A 1 124 ? -10.464 2.272 34.860 1.00 90.12 124 TYR A O 1
ATOM 988 N N . ASP A 1 125 ? -12.336 3.241 34.087 1.00 89.00 125 ASP A N 1
ATOM 989 C CA . ASP A 1 125 ? -13.159 2.982 35.273 1.00 89.00 125 ASP A CA 1
ATOM 990 C C . ASP A 1 125 ? -13.878 1.619 35.214 1.00 89.00 125 ASP A C 1
ATOM 992 O O . ASP A 1 125 ? -14.459 1.172 36.205 1.00 89.00 125 ASP A O 1
ATOM 996 N N . GLY A 1 126 ? -13.778 0.928 34.074 1.00 90.19 126 GLY A N 1
ATOM 997 C CA . GLY A 1 126 ? -14.387 -0.370 33.819 1.00 90.19 126 GLY A CA 1
ATOM 998 C C . GLY A 1 126 ? -15.893 -0.325 33.555 1.00 90.19 126 GLY A C 1
ATOM 999 O O . GLY A 1 126 ? -16.511 -1.393 33.527 1.00 90.19 126 GLY A O 1
ATOM 1000 N N . ILE A 1 127 ? -16.494 0.856 33.375 1.00 92.56 127 ILE A N 1
ATOM 1001 C CA . ILE A 1 127 ? -17.934 1.026 33.166 1.00 92.56 127 ILE A CA 1
ATOM 1002 C C . ILE A 1 127 ? -18.149 1.994 32.005 1.00 92.56 127 ILE A C 1
ATOM 1004 O O . ILE A 1 127 ? -17.776 3.147 32.091 1.00 92.56 127 ILE A O 1
ATOM 1008 N N . TYR A 1 128 ? -18.812 1.536 30.943 1.00 92.25 128 TYR A N 1
ATOM 1009 C CA . TYR A 1 128 ? -19.244 2.442 29.878 1.00 92.25 128 TYR A CA 1
ATOM 1010 C C . TYR A 1 128 ? -20.556 3.122 30.277 1.00 92.25 128 TYR A C 1
ATOM 1012 O O . TYR A 1 128 ? -21.577 2.433 30.405 1.00 92.25 128 TYR A O 1
ATOM 1020 N N . ASP A 1 129 ? -20.556 4.440 30.460 1.00 91.44 129 ASP A N 1
ATOM 1021 C CA . ASP A 1 129 ? -21.739 5.194 30.880 1.00 91.44 129 ASP A CA 1
ATOM 1022 C C . ASP A 1 129 ? -21.871 6.585 30.224 1.00 91.44 129 ASP A C 1
ATOM 1024 O O . ASP A 1 129 ? -21.218 6.930 29.242 1.00 91.44 129 ASP A O 1
ATOM 1028 N N . GLU A 1 130 ? -22.834 7.374 30.700 1.00 89.12 130 GLU A N 1
ATOM 1029 C CA . GLU A 1 130 ? -23.143 8.710 30.180 1.00 89.12 130 GLU A CA 1
ATOM 1030 C C . GLU A 1 130 ? -22.137 9.798 30.595 1.00 89.12 130 GLU A C 1
ATOM 1032 O O . GLU A 1 130 ? -22.233 10.935 30.125 1.00 89.12 130 GLU A O 1
ATOM 1037 N N . HIS A 1 131 ? -21.191 9.479 31.479 1.00 88.19 131 HIS A N 1
ATOM 1038 C CA . HIS A 1 131 ? -20.083 10.349 31.867 1.00 88.19 131 HIS A CA 1
ATOM 1039 C C . HIS A 1 131 ? -18.877 10.198 30.935 1.00 88.19 131 HIS A C 1
ATOM 1041 O O . HIS A 1 131 ? -18.014 11.083 30.915 1.00 88.19 131 HIS A O 1
ATOM 1047 N N . ASP A 1 132 ? -18.855 9.156 30.101 1.00 88.56 132 ASP A N 1
ATOM 1048 C CA . ASP A 1 132 ? -17.851 8.993 29.063 1.00 88.56 132 ASP A CA 1
ATOM 1049 C C . ASP A 1 132 ? -17.971 10.044 27.959 1.00 88.56 132 ASP A C 1
ATOM 1051 O O . ASP A 1 132 ? -19.044 10.401 27.460 1.00 88.56 132 ASP A O 1
ATOM 1055 N N . SER A 1 133 ? -16.816 10.498 27.478 1.00 92.38 133 SER A N 1
ATOM 1056 C CA . SER A 1 133 ? -16.768 11.315 26.273 1.00 92.38 133 SER A CA 1
ATOM 1057 C C . SER A 1 133 ? -17.221 10.492 25.067 1.00 92.38 133 SER A C 1
ATOM 1059 O O . SER A 1 133 ? -16.574 9.513 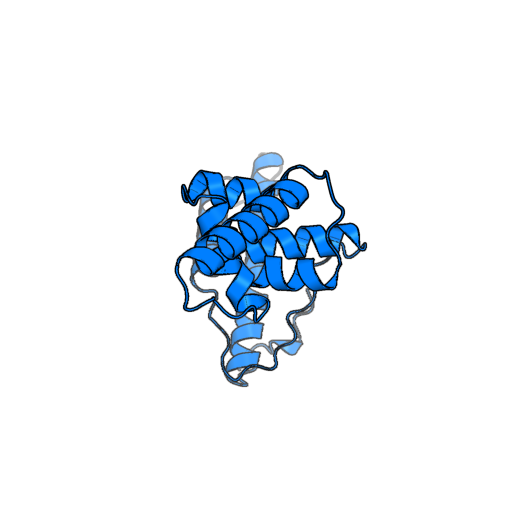24.683 1.00 92.38 133 SER A O 1
ATOM 1061 N N . LEU A 1 134 ? -18.292 10.939 24.403 1.00 93.25 134 LEU A N 1
ATOM 1062 C CA . LEU A 1 134 ? -18.752 10.349 23.141 1.00 93.25 134 LEU A CA 1
ATOM 1063 C C . LEU A 1 134 ? -17.656 10.360 22.070 1.00 93.25 134 LEU A C 1
ATOM 1065 O O . LEU A 1 134 ? -17.571 9.442 21.259 1.00 93.25 134 LEU A O 1
ATOM 1069 N N . GLU A 1 135 ? -16.804 11.386 22.044 1.00 93.94 135 GLU A N 1
ATOM 1070 C CA . GLU A 1 135 ? -15.708 11.454 21.077 1.00 93.94 135 GLU A CA 1
ATOM 1071 C C . GLU A 1 135 ? -14.656 10.369 21.347 1.00 93.94 135 GLU A C 1
ATOM 1073 O O . GLU A 1 135 ? -14.232 9.678 20.419 1.00 93.94 135 GLU A O 1
ATOM 1078 N N . ALA A 1 136 ? -14.253 10.192 22.608 1.00 90.94 136 ALA A N 1
ATOM 1079 C CA . ALA A 1 136 ? -13.289 9.163 22.994 1.00 90.94 136 ALA A CA 1
ATOM 1080 C C . ALA A 1 136 ? -13.870 7.753 22.791 1.00 90.94 136 ALA A C 1
ATOM 1082 O O . ALA A 1 136 ? -13.205 6.883 22.227 1.00 90.94 136 ALA A O 1
ATOM 1083 N N . SER A 1 137 ? -15.144 7.561 23.141 1.00 93.19 137 SER A N 1
ATOM 1084 C CA . SER A 1 137 ? -15.882 6.310 22.939 1.00 93.19 137 SER A CA 1
ATOM 1085 C C . SER A 1 137 ? -15.979 5.925 21.464 1.00 93.19 137 SER A C 1
ATOM 1087 O O . SER A 1 137 ? -15.711 4.780 21.107 1.00 93.19 137 SER A O 1
ATOM 1089 N N . ASN A 1 138 ? -16.269 6.880 20.575 1.00 93.88 138 ASN A N 1
ATOM 1090 C CA . ASN A 1 138 ? -16.284 6.620 19.134 1.00 93.88 138 ASN A CA 1
ATOM 1091 C C . ASN A 1 138 ? -14.895 6.236 18.601 1.00 93.88 138 ASN A C 1
ATOM 1093 O O . ASN A 1 138 ? -14.789 5.301 17.812 1.00 93.88 138 ASN A O 1
ATOM 1097 N N . LYS A 1 139 ? -13.816 6.881 19.069 1.00 93.38 139 LYS A N 1
ATOM 1098 C CA . LYS A 1 139 ? -12.442 6.492 18.694 1.00 93.38 139 LYS A CA 1
ATOM 1099 C C . LYS A 1 139 ? -12.102 5.072 19.150 1.00 93.38 139 LYS A C 1
ATOM 1101 O O . LYS A 1 139 ? -11.434 4.339 18.414 1.00 93.38 139 LYS A O 1
ATOM 1106 N N . LEU A 1 140 ? -12.557 4.676 20.339 1.00 93.19 140 LEU A N 1
ATOM 1107 C CA . LEU A 1 140 ? -12.404 3.309 20.831 1.00 93.19 140 LEU A CA 1
ATOM 1108 C C . LEU A 1 140 ? -13.185 2.318 19.956 1.00 93.19 140 LEU A C 1
ATOM 1110 O O . LEU A 1 140 ? -12.609 1.326 19.514 1.00 93.19 140 LEU A O 1
ATOM 1114 N N . ILE A 1 141 ? -14.449 2.614 19.634 1.00 93.44 141 ILE A N 1
ATOM 1115 C CA . ILE A 1 141 ? -15.282 1.791 18.741 1.00 93.44 141 ILE A CA 1
ATOM 1116 C C . ILE A 1 141 ? -14.621 1.631 17.368 1.00 93.44 141 ILE A C 1
ATOM 1118 O O . ILE A 1 141 ? -14.467 0.504 16.897 1.00 93.44 141 ILE A O 1
ATOM 1122 N N . ASP A 1 142 ? -14.167 2.720 16.748 1.00 92.25 142 ASP A N 1
ATOM 1123 C CA . ASP A 1 142 ? -13.494 2.682 15.447 1.00 92.25 142 ASP A CA 1
ATOM 1124 C C . ASP A 1 142 ? -12.231 1.811 15.487 1.00 92.25 142 ASP A C 1
ATOM 1126 O O . ASP A 1 142 ? -11.970 1.034 14.564 1.00 92.25 142 ASP A O 1
ATOM 1130 N N . SER A 1 143 ? -11.461 1.901 16.575 1.00 90.25 143 SER A N 1
ATOM 1131 C CA . SER A 1 143 ? -10.248 1.098 16.777 1.00 90.25 143 SER A CA 1
ATOM 1132 C C . SER A 1 143 ? -10.570 -0.387 16.954 1.00 90.25 143 SER A C 1
ATOM 1134 O O . SER A 1 143 ? -9.898 -1.239 16.366 1.00 90.25 143 SER A O 1
ATOM 1136 N N . LEU A 1 144 ? -11.621 -0.713 17.714 1.00 92.50 144 LEU A N 1
ATOM 1137 C CA . LEU A 1 144 ? -12.098 -2.083 17.918 1.00 92.50 144 LEU A CA 1
ATOM 1138 C C . LEU A 1 144 ? -12.614 -2.698 16.613 1.00 92.50 144 LEU A C 1
ATOM 1140 O O . LEU A 1 144 ? -12.210 -3.805 16.257 1.00 92.50 144 LEU A O 1
ATOM 1144 N N . LEU A 1 145 ? -13.454 -1.975 15.867 1.00 92.75 145 LEU A N 1
ATOM 1145 C CA . LEU A 1 145 ? -14.010 -2.441 14.595 1.00 92.75 145 LEU A CA 1
ATOM 1146 C C . LEU A 1 145 ? -12.921 -2.623 13.539 1.00 92.75 145 LEU A C 1
ATOM 1148 O O . LEU A 1 145 ? -12.871 -3.663 12.882 1.00 92.75 145 LEU A O 1
ATOM 1152 N N . ARG A 1 146 ? -12.004 -1.656 13.412 1.00 88.12 146 ARG A N 1
ATOM 1153 C CA . ARG A 1 146 ? -10.844 -1.780 12.523 1.00 88.12 146 ARG A CA 1
ATOM 1154 C C . ARG A 1 146 ? -10.015 -3.010 12.877 1.00 88.12 146 ARG A C 1
ATOM 1156 O O . ARG A 1 146 ? -9.647 -3.762 11.983 1.00 88.12 146 ARG A O 1
ATOM 1163 N N . SER A 1 147 ? -9.753 -3.239 14.161 1.00 90.00 147 SER A N 1
ATOM 1164 C CA . SER A 1 147 ? -8.984 -4.403 14.606 1.00 90.00 147 SER A CA 1
ATOM 1165 C C . SER A 1 147 ? -9.696 -5.716 14.301 1.00 90.00 147 SER A C 1
ATOM 1167 O O . SER A 1 147 ? -9.058 -6.636 13.800 1.00 90.00 147 SER A O 1
ATOM 1169 N N . ALA A 1 148 ? -11.013 -5.799 14.520 1.00 90.50 148 ALA A N 1
ATOM 1170 C CA . ALA A 1 148 ? -11.811 -6.974 14.172 1.00 90.50 148 ALA A CA 1
ATOM 1171 C C . ALA A 1 148 ? -11.691 -7.325 12.680 1.00 90.50 148 ALA A C 1
ATOM 1173 O O . ALA A 1 148 ? -11.445 -8.483 12.339 1.00 90.50 148 ALA A O 1
ATOM 1174 N N . VAL A 1 149 ? -11.783 -6.320 11.803 1.00 88.50 149 VAL A N 1
ATOM 1175 C CA . VAL A 1 149 ? -11.576 -6.492 10.357 1.00 88.50 149 VAL A CA 1
ATOM 1176 C C . VAL A 1 149 ? -10.168 -7.017 10.074 1.00 88.50 149 VAL A C 1
ATOM 1178 O O . VAL A 1 149 ? -10.031 -8.040 9.406 1.00 88.50 149 VAL A O 1
ATOM 1181 N N . THR A 1 150 ? -9.127 -6.394 10.636 1.00 88.81 150 THR A N 1
ATOM 1182 C CA . THR A 1 150 ? -7.732 -6.818 10.428 1.00 88.81 150 THR A CA 1
ATOM 1183 C C . THR A 1 150 ? -7.485 -8.254 10.912 1.00 88.81 150 THR A C 1
ATOM 1185 O O . THR A 1 150 ? -6.832 -9.030 10.214 1.00 88.81 150 THR A O 1
ATOM 1188 N N . TYR A 1 151 ? -8.035 -8.651 12.067 1.00 90.38 151 TYR A N 1
ATOM 1189 C CA . TYR A 1 151 ? -7.925 -10.023 12.582 1.00 90.38 151 TYR A CA 1
ATOM 1190 C C . TYR A 1 151 ? -8.561 -11.041 11.639 1.00 90.38 151 TYR A C 1
ATOM 1192 O O . TYR A 1 151 ? -7.985 -12.098 11.379 1.00 90.38 151 TYR A O 1
ATOM 1200 N N . VAL A 1 152 ? -9.737 -10.723 11.101 1.00 89.75 152 VAL A N 1
ATOM 1201 C CA . VAL A 1 152 ? -10.460 -11.612 10.186 1.00 89.75 152 VAL A CA 1
ATOM 1202 C C . VAL A 1 152 ? -9.753 -11.702 8.841 1.00 89.75 152 VAL A C 1
ATOM 1204 O O . VAL A 1 152 ? -9.654 -12.788 8.270 1.00 89.75 152 VAL A O 1
ATOM 1207 N N . GLU A 1 153 ? -9.228 -10.591 8.332 1.00 86.75 153 GLU A N 1
ATOM 1208 C CA . GLU A 1 153 ? -8.411 -10.592 7.122 1.00 86.75 153 GLU A CA 1
ATOM 1209 C C . GLU A 1 153 ? -7.154 -11.442 7.297 1.00 86.75 153 GLU A C 1
ATOM 1211 O O . GLU A 1 153 ? -6.837 -12.241 6.414 1.00 86.75 153 GLU A O 1
ATOM 1216 N N . GLU A 1 154 ? -6.471 -11.346 8.439 1.00 87.81 154 GLU A N 1
ATOM 1217 C CA . GLU A 1 154 ? -5.314 -12.196 8.712 1.00 87.81 154 GLU A CA 1
ATOM 1218 C C . GLU A 1 154 ? -5.710 -13.673 8.839 1.00 87.81 154 GLU A C 1
ATOM 1220 O O . GLU A 1 154 ? -5.059 -14.533 8.247 1.00 87.81 154 GLU A O 1
ATOM 1225 N N . ALA A 1 155 ? -6.817 -13.991 9.515 1.00 88.31 155 ALA A N 1
ATOM 1226 C CA . ALA A 1 155 ? -7.329 -15.360 9.580 1.00 88.31 155 ALA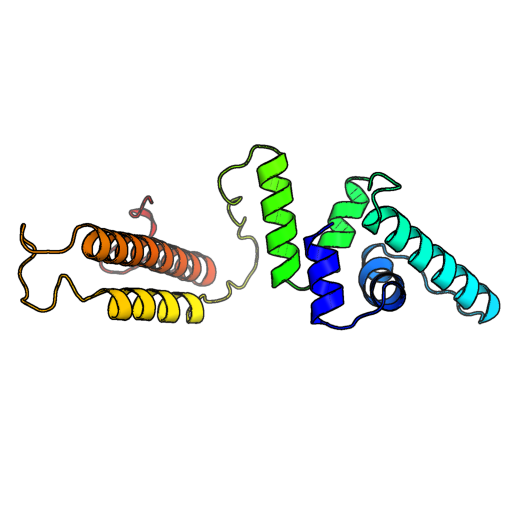 A CA 1
ATOM 1227 C C . ALA A 1 155 ? -7.636 -15.922 8.179 1.00 88.31 155 ALA A C 1
ATOM 1229 O O . ALA A 1 155 ? -7.303 -17.069 7.873 1.00 88.31 155 ALA A O 1
ATOM 1230 N N . ARG A 1 156 ? -8.203 -15.102 7.282 1.00 86.94 156 ARG A N 1
ATOM 1231 C CA . ARG A 1 156 ? -8.422 -15.466 5.872 1.00 86.94 156 ARG A CA 1
ATOM 1232 C C . ARG A 1 156 ? -7.105 -15.679 5.130 1.00 86.94 156 ARG A C 1
ATOM 1234 O O . ARG A 1 156 ? -7.013 -16.608 4.335 1.00 86.94 156 ARG A O 1
ATOM 1241 N N . LYS A 1 157 ? -6.072 -14.875 5.391 1.00 84.38 157 LYS A N 1
ATOM 1242 C CA . LYS A 1 157 ? -4.733 -15.091 4.817 1.00 84.38 157 LYS A CA 1
ATOM 1243 C C . LYS A 1 157 ? -4.116 -16.407 5.281 1.00 84.38 157 LYS A C 1
ATOM 1245 O O . LYS A 1 157 ? -3.603 -17.145 4.444 1.00 84.38 157 LYS A O 1
ATOM 1250 N N . VAL A 1 158 ? -4.213 -16.730 6.573 1.00 84.69 158 VAL A N 1
ATOM 1251 C CA . VAL A 1 158 ? -3.773 -18.024 7.123 1.00 84.69 158 VAL A CA 1
ATOM 1252 C C . VAL A 1 158 ? -4.516 -19.166 6.436 1.00 84.69 158 VAL A C 1
ATOM 1254 O O . VAL A 1 158 ? -3.879 -20.112 5.972 1.00 84.69 158 VAL A O 1
ATOM 1257 N N . HIS A 1 159 ? -5.838 -19.055 6.292 1.00 86.81 159 HIS A N 1
ATOM 1258 C CA . HIS A 1 159 ? -6.642 -20.042 5.575 1.00 86.81 159 HIS A CA 1
ATOM 1259 C C . HIS A 1 159 ? -6.194 -20.214 4.125 1.00 86.81 159 HIS A C 1
ATOM 1261 O O . HIS A 1 159 ? -5.944 -21.332 3.685 1.00 86.81 159 HIS A O 1
ATOM 1267 N N . ASN A 1 160 ? -6.029 -19.112 3.401 1.00 81.06 160 ASN A N 1
ATOM 1268 C CA . ASN A 1 160 ? -5.631 -19.136 1.998 1.00 81.06 160 ASN A CA 1
ATOM 1269 C C . ASN A 1 160 ? -4.208 -19.683 1.805 1.00 81.06 160 ASN A C 1
ATOM 1271 O O . ASN A 1 160 ? -3.947 -20.342 0.804 1.00 81.06 160 ASN A O 1
ATOM 1275 N N . GLY A 1 161 ? -3.292 -19.420 2.742 1.00 77.56 161 GLY A N 1
ATOM 1276 C CA . GLY A 1 161 ? -1.899 -19.860 2.657 1.00 77.56 161 GLY A CA 1
ATOM 1277 C C . GLY A 1 161 ? -1.646 -21.289 3.142 1.00 77.56 161 GLY A C 1
ATOM 1278 O O . GLY A 1 161 ? -0.683 -21.908 2.705 1.00 77.56 161 GLY A O 1
ATOM 1279 N N . THR A 1 162 ? -2.477 -21.820 4.044 1.00 81.00 162 THR A N 1
ATOM 1280 C CA . THR A 1 162 ? -2.218 -23.112 4.718 1.00 81.00 162 THR A CA 1
ATOM 1281 C C . THR A 1 162 ? -3.354 -24.125 4.595 1.00 81.00 162 THR A C 1
ATOM 1283 O O . THR A 1 162 ? -3.172 -25.296 4.915 1.00 81.00 162 THR A O 1
ATOM 1286 N N . GLY A 1 163 ? -4.543 -23.692 4.176 1.00 83.19 163 GLY A N 1
ATOM 1287 C CA . GLY A 1 163 ? -5.771 -24.487 4.199 1.00 83.19 163 GLY A CA 1
ATOM 1288 C C . GLY A 1 163 ? -6.439 -24.594 5.576 1.00 83.19 163 GLY A C 1
ATOM 1289 O O . GLY A 1 163 ? -7.552 -25.112 5.662 1.00 83.19 163 GLY A O 1
ATOM 1290 N N . ALA A 1 164 ? -5.825 -24.089 6.652 1.00 85.38 164 ALA A N 1
ATOM 1291 C CA . ALA A 1 164 ? -6.388 -24.161 8.001 1.00 85.38 164 ALA A CA 1
ATOM 1292 C C . ALA A 1 164 ? -7.698 -23.360 8.117 1.00 85.38 164 ALA A C 1
ATOM 1294 O O . ALA A 1 164 ? -7.781 -22.231 7.646 1.00 85.38 164 ALA A O 1
ATOM 1295 N N . THR A 1 165 ? -8.735 -23.924 8.740 1.00 87.94 165 THR A N 1
ATOM 1296 C CA . THR A 1 165 ? -10.056 -23.268 8.883 1.00 87.94 165 THR A CA 1
ATOM 1297 C C . THR A 1 165 ? -10.408 -22.856 10.311 1.00 87.94 165 THR A C 1
ATOM 1299 O O . THR A 1 165 ? -11.372 -22.118 10.477 1.00 87.94 165 THR A O 1
ATOM 1302 N N . GLY A 1 166 ? -9.638 -23.304 11.307 1.00 87.12 166 GLY A N 1
ATOM 1303 C CA . GLY A 1 166 ? -9.926 -23.149 12.740 1.00 87.12 166 GLY A CA 1
ATOM 1304 C C . GLY A 1 166 ? -10.591 -24.392 13.350 1.00 87.12 166 GLY A C 1
ATOM 1305 O O . GLY A 1 166 ? -11.320 -25.105 12.659 1.00 87.12 166 GLY A O 1
ATOM 1306 N N . SER A 1 167 ? -10.278 -24.682 14.619 1.00 87.31 167 SER A N 1
ATOM 1307 C CA . SER A 1 167 ? -10.799 -25.829 15.388 1.00 87.31 167 SER A CA 1
ATOM 1308 C C . SER A 1 167 ? -12.139 -25.532 16.054 1.00 87.31 167 SER A C 1
ATOM 1310 O O . SER A 1 167 ? -13.060 -26.336 15.956 1.00 87.31 167 SER A O 1
ATOM 1312 N N . ASP A 1 168 ? -12.239 -24.373 16.706 1.00 87.88 168 ASP A N 1
ATOM 1313 C CA . ASP A 1 168 ? -13.402 -23.980 17.512 1.00 87.88 168 ASP A CA 1
ATOM 1314 C C . ASP A 1 168 ? -14.317 -22.996 16.772 1.00 87.88 168 ASP A C 1
ATOM 1316 O O . ASP A 1 168 ? -15.529 -22.985 16.972 1.00 87.88 168 ASP A O 1
ATOM 1320 N N . PHE A 1 169 ? -13.740 -22.198 15.870 1.00 84.62 169 PHE A N 1
ATOM 1321 C CA . PHE A 1 169 ? -14.445 -21.218 15.049 1.00 84.62 169 PHE A CA 1
ATOM 1322 C C . PHE A 1 169 ? -13.986 -21.340 13.600 1.00 84.62 169 PHE A C 1
ATOM 1324 O O . PHE A 1 169 ? -12.783 -21.366 13.337 1.00 84.62 169 PHE A O 1
ATOM 1331 N N . ASN A 1 170 ? -14.929 -21.402 12.656 1.00 85.25 170 ASN A N 1
ATOM 1332 C CA . ASN A 1 170 ? -14.601 -21.532 11.241 1.00 85.25 170 ASN A CA 1
ATOM 1333 C C . ASN A 1 170 ? -14.447 -20.153 10.593 1.00 85.25 170 ASN A C 1
ATOM 1335 O O . ASN A 1 170 ? -15.375 -19.346 10.590 1.00 85.25 170 ASN A O 1
ATOM 1339 N N . VAL A 1 171 ? -13.298 -19.901 9.966 1.00 84.69 171 VAL A N 1
ATOM 1340 C CA . VAL A 1 171 ? -13.015 -18.641 9.254 1.00 84.69 171 VAL A CA 1
ATOM 1341 C C . VAL A 1 171 ? -14.076 -18.282 8.199 1.00 84.69 171 VAL A C 1
ATOM 1343 O O . VAL A 1 171 ? -14.293 -17.106 7.914 1.00 84.69 171 VAL A O 1
ATOM 1346 N N . LYS A 1 172 ? -14.762 -19.281 7.627 1.00 81.44 172 LYS A N 1
ATOM 1347 C CA . LYS A 1 172 ? -15.807 -19.091 6.608 1.00 81.44 172 LYS A CA 1
ATOM 1348 C C . LYS A 1 172 ? -17.118 -18.538 7.171 1.00 81.44 172 LYS A C 1
ATOM 1350 O O . LYS A 1 172 ? -17.908 -17.990 6.402 1.00 81.44 172 LYS A O 1
ATOM 1355 N N . ASP A 1 173 ? -17.334 -18.650 8.478 1.00 84.69 173 ASP A N 1
ATOM 1356 C CA . ASP A 1 173 ? -18.553 -18.174 9.136 1.00 84.69 173 ASP A CA 1
ATOM 1357 C C . ASP A 1 173 ? -18.520 -16.653 9.364 1.00 84.69 173 ASP A C 1
ATOM 1359 O O . ASP A 1 173 ? -19.562 -16.015 9.519 1.00 84.69 173 ASP A O 1
ATOM 1363 N N . PHE A 1 174 ? -17.333 -16.041 9.308 1.00 78.44 174 PHE A N 1
ATOM 1364 C CA . PHE A 1 174 ? -17.147 -14.608 9.511 1.00 78.44 174 PHE A CA 1
ATOM 1365 C C . PHE A 1 174 ? -17.370 -13.819 8.214 1.00 78.44 174 PHE A C 1
ATOM 1367 O O . PHE A 1 174 ? -16.502 -13.736 7.333 1.00 78.44 174 PHE A O 1
ATOM 1374 N N . LYS A 1 175 ? -18.549 -13.195 8.121 1.00 68.75 175 LYS A N 1
ATOM 1375 C CA . LYS A 1 175 ? -18.919 -12.234 7.076 1.00 68.75 175 LYS A CA 1
ATOM 1376 C C . LYS A 1 175 ? -18.865 -10.823 7.658 1.00 68.75 175 LYS A C 1
ATOM 1378 O O . LYS A 1 175 ? -19.783 -10.413 8.358 1.00 68.75 175 LYS A O 1
ATOM 1383 N N . PHE A 1 176 ? -17.770 -10.133 7.372 1.00 57.66 176 PHE A N 1
ATOM 1384 C CA . PHE A 1 176 ? -17.651 -8.683 7.498 1.00 57.66 176 PHE A CA 1
ATOM 1385 C C . PHE A 1 176 ? -17.765 -8.088 6.101 1.00 57.66 176 PHE A C 1
ATOM 1387 O O . PHE A 1 176 ? -17.188 -8.719 5.176 1.00 57.66 176 PHE A O 1
#